Protein AF-A0A1Y2K232-F1 (afdb_monomer_lite)

Foldseek 3Di:
DWDFPDKDWDDDVLRTAWMWTQTPPRWIWIQGPVVRDIDTPDDDDDDPVRSVVVSVVRVVVVVVVNVVVVVVVVVVVPPDPDPPPDDPPPPVPDDDDD

Structure (mmCIF, N/CA/C/O backbone):
data_AF-A0A1Y2K232-F1
#
_entry.id   AF-A0A1Y2K232-F1
#
loop_
_atom_site.group_PDB
_atom_site.id
_atom_site.type_symbol
_atom_site.label_atom_id
_atom_site.label_alt_id
_atom_site.label_comp_id
_atom_site.label_asym_id
_atom_site.label_entity_id
_atom_site.label_seq_id
_atom_site.pdbx_PDB_ins_code
_atom_site.Cartn_x
_atom_site.Cartn_y
_atom_site.Cartn_z
_atom_site.occupancy
_atom_site.B_iso_or_equiv
_atom_site.auth_seq_id
_atom_site.auth_comp_id
_atom_site.auth_asym_id
_atom_site.auth_atom_id
_atom_site.pdbx_PDB_model_num
ATOM 1 N N . MET A 1 1 ? 0.337 -3.932 18.962 1.00 55.03 1 MET A N 1
ATOM 2 C CA . MET A 1 1 ? 0.236 -3.015 17.804 1.00 55.03 1 MET A CA 1
ATOM 3 C C . MET A 1 1 ? -0.487 -3.740 16.678 1.00 55.03 1 MET A C 1
ATOM 5 O O . MET A 1 1 ? -0.333 -4.959 16.623 1.00 55.03 1 MET A O 1
ATOM 9 N N . PRO A 1 2 ? -1.295 -3.058 15.843 1.00 67.00 2 PRO A N 1
ATOM 10 C CA . PRO A 1 2 ? -1.825 -3.681 14.632 1.00 67.00 2 PRO A CA 1
ATOM 11 C C . PRO A 1 2 ? -0.624 -4.073 13.766 1.00 67.00 2 PRO A C 1
ATOM 13 O O . PRO A 1 2 ? 0.235 -3.245 13.500 1.00 67.00 2 PRO A O 1
ATOM 16 N N . GLY A 1 3 ? -0.487 -5.357 13.456 1.00 81.62 3 GLY A N 1
ATOM 17 C CA . GLY A 1 3 ? 0.532 -5.831 12.522 1.00 81.62 3 GLY A CA 1
ATOM 18 C C . GLY A 1 3 ? -0.124 -6.040 11.170 1.00 81.62 3 GLY A C 1
ATOM 19 O O . GLY A 1 3 ? -1.247 -6.541 11.149 1.00 81.62 3 GLY A O 1
ATOM 20 N N . ILE A 1 4 ? 0.552 -5.678 10.083 1.00 87.12 4 ILE A N 1
ATOM 21 C CA . ILE A 1 4 ? 0.112 -6.045 8.733 1.00 87.12 4 ILE A CA 1
ATOM 22 C C . ILE A 1 4 ? 0.378 -7.544 8.564 1.00 87.12 4 ILE A C 1
ATOM 24 O O . ILE A 1 4 ? 1.475 -8.016 8.870 1.00 87.12 4 ILE A O 1
ATOM 28 N N . THR A 1 5 ? -0.647 -8.298 8.181 1.00 89.38 5 THR A N 1
ATOM 29 C CA . THR A 1 5 ? -0.553 -9.732 7.878 1.00 89.38 5 THR A CA 1
ATOM 30 C C . THR A 1 5 ? -0.383 -9.978 6.393 1.00 89.38 5 THR A C 1
ATOM 32 O O . THR A 1 5 ? 0.347 -10.892 6.030 1.00 89.38 5 THR A O 1
ATOM 35 N N . ASP A 1 6 ? -1.024 -9.153 5.570 1.00 89.62 6 ASP A N 1
ATOM 36 C CA . ASP A 1 6 ? -0.920 -9.204 4.118 1.00 89.62 6 ASP A CA 1
ATOM 37 C C . ASP A 1 6 ? -1.130 -7.807 3.517 1.00 89.62 6 ASP A C 1
ATOM 39 O O . ASP A 1 6 ? -1.704 -6.916 4.159 1.00 89.62 6 ASP A O 1
ATOM 43 N N . SER A 1 7 ? -0.651 -7.603 2.294 1.00 91.12 7 SER A N 1
ATOM 44 C CA . SER A 1 7 ? -0.847 -6.364 1.548 1.00 91.12 7 SER A CA 1
ATOM 45 C C . SER A 1 7 ? -0.949 -6.621 0.050 1.00 91.12 7 SER A C 1
ATOM 47 O O . SER A 1 7 ? -0.059 -7.236 -0.536 1.00 91.12 7 SER A O 1
ATOM 49 N N . ALA A 1 8 ? -1.976 -6.061 -0.582 1.00 92.12 8 ALA A N 1
ATOM 50 C CA . ALA A 1 8 ? -2.195 -6.137 -2.021 1.00 92.12 8 ALA A CA 1
ATOM 51 C C . ALA A 1 8 ? -2.192 -4.734 -2.636 1.00 92.12 8 ALA A C 1
ATOM 53 O O . ALA A 1 8 ? -2.924 -3.856 -2.176 1.00 92.12 8 ALA A O 1
ATOM 54 N N . ILE A 1 9 ? -1.378 -4.520 -3.671 1.00 90.94 9 ILE A N 1
ATOM 55 C CA . ILE A 1 9 ? -1.286 -3.241 -4.390 1.00 90.94 9 ILE A CA 1
ATOM 56 C C . ILE A 1 9 ? -2.083 -3.348 -5.688 1.00 90.94 9 ILE A C 1
ATOM 58 O O . ILE A 1 9 ? -1.851 -4.249 -6.493 1.00 90.94 9 ILE A O 1
ATOM 62 N N . GLU A 1 10 ? -2.996 -2.409 -5.898 1.00 91.12 10 GLU A N 1
ATOM 63 C CA . GLU A 1 10 ? -3.717 -2.219 -7.150 1.00 91.12 10 GLU A CA 1
ATOM 64 C C . GLU A 1 10 ? -2.960 -1.226 -8.030 1.00 91.12 10 GLU A C 1
ATOM 66 O O . GLU A 1 10 ? -2.583 -0.136 -7.589 1.00 91.12 10 GLU A O 1
ATOM 71 N N . TRP A 1 11 ? -2.754 -1.609 -9.287 1.00 86.94 11 TRP A N 1
ATOM 72 C CA . TRP A 1 11 ? -2.002 -0.839 -10.270 1.00 86.94 11 TRP A CA 1
ATOM 73 C C . TRP A 1 11 ? -2.904 -0.461 -11.438 1.00 86.94 11 TRP A C 1
ATOM 75 O O . TRP A 1 11 ? -3.583 -1.321 -11.997 1.00 86.94 11 TRP A O 1
ATOM 85 N N . ASP A 1 12 ? -2.853 0.804 -11.839 1.00 86.75 12 ASP A N 1
ATOM 86 C CA . ASP A 1 12 ? -3.322 1.2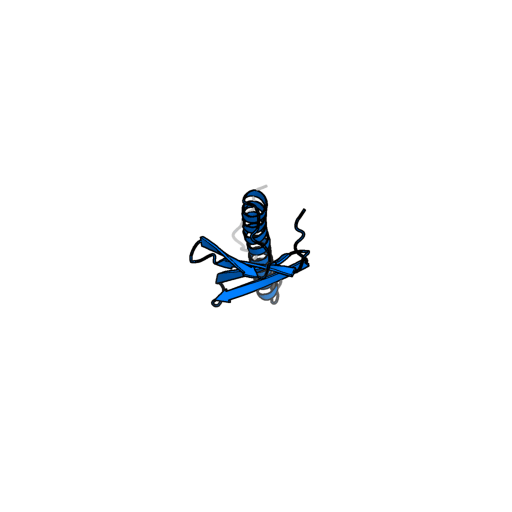60 -13.141 1.00 86.75 12 ASP A CA 1
ATOM 87 C C . ASP A 1 12 ? -2.100 1.422 -14.053 1.00 86.75 12 ASP A C 1
ATOM 89 O O . ASP A 1 12 ? -1.324 2.376 -13.948 1.00 86.75 12 ASP A O 1
ATOM 93 N N . ASN A 1 13 ? -1.883 0.425 -14.912 1.00 84.50 13 ASN A N 1
ATOM 94 C CA . ASN A 1 13 ? -0.687 0.277 -15.743 1.00 84.50 13 ASN A CA 1
ATOM 95 C C . ASN A 1 13 ? 0.624 0.245 -14.922 1.00 84.50 13 ASN A C 1
ATOM 97 O O . ASN A 1 13 ? 1.040 -0.791 -14.386 1.00 84.50 13 ASN A O 1
ATOM 101 N N . GLU A 1 14 ? 1.309 1.385 -14.846 1.00 80.69 14 GLU A N 1
ATOM 102 C CA . GLU A 1 14 ? 2.570 1.555 -14.118 1.00 80.69 14 GLU A CA 1
ATOM 103 C C . GLU A 1 14 ? 2.409 2.329 -12.812 1.00 80.69 14 GLU A C 1
ATOM 105 O O . GLU A 1 14 ? 3.334 2.363 -12.000 1.00 80.69 14 GLU A O 1
ATOM 110 N N . ILE A 1 15 ? 1.240 2.930 -12.598 1.00 80.81 15 ILE A N 1
ATOM 111 C CA . ILE A 1 15 ? 0.981 3.817 -11.474 1.00 80.81 15 ILE A CA 1
ATOM 112 C C . ILE A 1 15 ? 0.204 3.025 -10.418 1.00 80.81 15 ILE A C 1
ATOM 114 O O . ILE A 1 15 ? -0.858 2.478 -10.719 1.00 80.81 15 ILE A O 1
ATOM 118 N N . PRO A 1 16 ? 0.702 2.924 -9.179 1.00 83.44 16 PRO A N 1
ATOM 119 C CA . PRO A 1 16 ? -0.053 2.295 -8.111 1.00 83.44 16 PRO A CA 1
ATOM 120 C C . PRO A 1 16 ? -1.190 3.232 -7.679 1.00 83.44 16 PRO A C 1
ATOM 122 O O . PRO A 1 16 ? -0.963 4.405 -7.385 1.00 83.44 16 PRO A O 1
ATOM 125 N N . VAL A 1 17 ? -2.421 2.720 -7.667 1.00 89.12 17 VAL A N 1
ATOM 126 C CA . VAL A 1 17 ? -3.637 3.514 -7.409 1.00 89.12 17 VAL A CA 1
ATOM 127 C C . VAL A 1 17 ? -4.197 3.289 -6.013 1.00 89.12 17 VAL A C 1
ATOM 129 O O . VAL A 1 17 ? -4.684 4.228 -5.383 1.00 89.12 17 VAL A O 1
ATOM 132 N N . ALA A 1 18 ? -4.085 2.069 -5.492 1.00 91.19 18 ALA A N 1
ATOM 133 C CA . ALA A 1 18 ? -4.539 1.740 -4.152 1.00 91.19 18 ALA A CA 1
ATOM 134 C C . ALA A 1 18 ? -3.691 0.631 -3.530 1.00 91.19 18 ALA A C 1
ATOM 136 O O . ALA A 1 18 ? -3.082 -0.179 -4.225 1.00 91.19 18 ALA A O 1
ATOM 137 N N . ILE A 1 19 ? -3.682 0.567 -2.204 1.00 92.19 19 ILE A N 1
ATOM 138 C CA . ILE A 1 19 ? -3.162 -0.577 -1.458 1.00 92.19 19 ILE A CA 1
ATOM 139 C C . ILE A 1 19 ? -4.194 -1.019 -0.432 1.00 92.19 19 ILE A C 1
ATOM 141 O O . ILE A 1 19 ? -4.753 -0.212 0.313 1.00 92.19 19 ILE A O 1
ATOM 145 N N . THR A 1 20 ? -4.447 -2.317 -0.393 1.00 93.62 20 THR A N 1
ATOM 146 C CA . THR A 1 20 ? -5.263 -2.951 0.633 1.00 93.62 20 THR A CA 1
ATOM 147 C C . THR A 1 20 ? -4.330 -3.605 1.637 1.00 93.62 20 THR A C 1
ATOM 149 O O . THR A 1 20 ? -3.504 -4.433 1.265 1.00 93.62 20 THR A O 1
ATOM 152 N N . LEU A 1 21 ? -4.444 -3.216 2.904 1.00 92.00 21 LEU A N 1
ATOM 153 C CA . LEU A 1 21 ? -3.701 -3.797 4.014 1.00 92.00 21 LEU A CA 1
ATOM 154 C C . LEU A 1 21 ? -4.642 -4.650 4.858 1.00 92.00 21 LEU A C 1
ATOM 156 O O . LEU A 1 21 ? -5.671 -4.168 5.346 1.00 92.00 21 LEU A O 1
ATOM 160 N N . GLU A 1 22 ? -4.249 -5.895 5.083 1.00 91.69 22 GLU A N 1
ATOM 161 C CA . GLU A 1 22 ? -4.874 -6.758 6.072 1.00 91.69 22 GLU A CA 1
ATOM 162 C C . GLU A 1 22 ? -4.111 -6.658 7.385 1.00 91.69 22 GLU A C 1
ATOM 164 O O . GLU A 1 22 ? -2.885 -6.775 7.436 1.00 91.69 22 GLU A O 1
ATOM 169 N N . LEU A 1 23 ? -4.839 -6.412 8.468 1.00 90.38 23 LEU A N 1
ATOM 170 C CA . LEU A 1 23 ? -4.283 -6.247 9.799 1.00 90.38 23 LEU A CA 1
ATOM 171 C C . LEU A 1 23 ? -4.641 -7.441 10.682 1.00 90.38 23 LEU A C 1
ATOM 173 O O . LEU A 1 23 ? -5.729 -8.024 10.602 1.00 90.38 23 LEU A O 1
ATOM 177 N N . ARG A 1 24 ? -3.754 -7.733 11.636 1.00 84.38 24 ARG A N 1
ATOM 178 C CA . ARG A 1 24 ? -4.011 -8.691 12.716 1.00 84.38 24 ARG A CA 1
ATOM 179 C C . ARG A 1 24 ? -5.329 -8.357 13.416 1.00 84.38 24 ARG A C 1
ATOM 181 O O . ARG A 1 24 ? -5.481 -7.272 13.974 1.00 84.38 24 ARG A O 1
ATOM 188 N N . GLY A 1 25 ? -6.243 -9.323 13.433 1.00 83.31 25 GLY A N 1
ATOM 189 C CA . GLY A 1 25 ? -7.600 -9.150 13.960 1.00 83.31 25 GLY A CA 1
ATOM 190 C C . GLY A 1 25 ? -8.684 -9.031 12.887 1.00 83.31 25 GLY A C 1
ATOM 191 O O . GLY A 1 25 ? -9.805 -8.662 13.227 1.00 83.31 25 GLY A O 1
ATOM 192 N N . GLY A 1 26 ? -8.366 -9.338 11.622 1.00 84.12 26 GLY A N 1
ATOM 193 C CA . GLY A 1 26 ? -9.341 -9.402 10.526 1.00 84.12 26 GLY A CA 1
ATOM 194 C C . GLY A 1 26 ? -9.851 -8.031 10.082 1.00 84.12 26 GLY A C 1
ATOM 195 O O . GLY A 1 26 ? -10.956 -7.918 9.556 1.00 84.12 26 GLY A O 1
ATOM 196 N N . GLN A 1 27 ? -9.084 -6.975 10.361 1.00 89.00 27 GLN A N 1
ATOM 197 C CA . GLN A 1 27 ? -9.390 -5.627 9.894 1.00 89.00 27 GLN A CA 1
ATOM 198 C C . GLN A 1 27 ? -8.734 -5.422 8.536 1.00 89.00 27 GLN A C 1
ATOM 200 O O . GLN A 1 27 ? -7.563 -5.748 8.362 1.00 89.00 27 GLN A O 1
ATOM 205 N N . THR A 1 28 ? -9.470 -4.823 7.610 1.00 89.81 28 THR A N 1
ATOM 206 C CA . THR A 1 28 ? -8.967 -4.518 6.271 1.00 89.81 28 THR A CA 1
ATOM 207 C C . THR A 1 28 ? -9.093 -3.026 6.044 1.00 89.81 28 THR A C 1
ATOM 209 O O . THR A 1 28 ? -10.169 -2.456 6.251 1.00 89.81 28 THR A O 1
ATOM 212 N N . ILE A 1 29 ? -8.001 -2.389 5.635 1.00 90.56 29 ILE A N 1
ATOM 213 C CA . ILE A 1 29 ? -7.972 -0.973 5.277 1.00 90.56 29 ILE A CA 1
ATOM 214 C C . ILE A 1 29 ? -7.506 -0.836 3.835 1.00 90.56 29 ILE A C 1
ATOM 216 O O . ILE A 1 29 ? -6.473 -1.372 3.450 1.00 90.56 29 ILE A O 1
ATOM 220 N N . ARG A 1 30 ? -8.281 -0.110 3.039 1.00 91.44 30 ARG A N 1
ATOM 221 C CA . ARG A 1 30 ? -7.930 0.274 1.679 1.00 91.44 30 ARG A CA 1
ATOM 222 C C . ARG A 1 30 ? -7.484 1.726 1.697 1.00 91.44 30 ARG A C 1
ATOM 224 O O . ARG A 1 30 ? -8.222 2.597 2.157 1.00 91.44 30 ARG A O 1
ATOM 231 N N . VAL A 1 31 ? -6.283 1.980 1.207 1.00 90.62 31 VAL A N 1
ATOM 232 C CA . VAL A 1 31 ? -5.750 3.326 1.005 1.00 90.62 31 VAL A CA 1
ATOM 233 C C . VAL A 1 31 ? -5.760 3.602 -0.489 1.00 90.62 31 VAL A C 1
ATOM 235 O O . VAL A 1 31 ? -5.096 2.904 -1.250 1.00 90.62 31 VAL A O 1
ATOM 238 N N . ASP A 1 32 ? -6.550 4.588 -0.895 1.00 88.25 32 ASP A N 1
ATOM 239 C CA . ASP A 1 32 ? -6.614 5.111 -2.254 1.00 88.25 32 ASP A CA 1
ATOM 240 C C . ASP A 1 32 ? -5.668 6.308 -2.362 1.00 88.25 32 ASP A C 1
ATOM 242 O O . ASP A 1 32 ? -5.813 7.303 -1.644 1.00 88.25 32 ASP A O 1
ATOM 246 N N . PHE A 1 33 ? -4.676 6.204 -3.239 1.00 82.06 33 PHE A N 1
ATOM 247 C CA . PHE A 1 33 ? -3.643 7.223 -3.392 1.00 82.06 33 PHE A CA 1
ATOM 248 C C . PHE A 1 33 ? -4.039 8.334 -4.359 1.00 82.06 33 PHE A C 1
ATOM 250 O O . PHE A 1 33 ? -3.510 9.440 -4.255 1.00 82.06 33 PHE A O 1
ATOM 257 N N . VAL A 1 34 ? -4.998 8.078 -5.251 1.00 82.75 34 VAL A N 1
ATOM 258 C CA . VAL A 1 34 ? -5.537 9.089 -6.168 1.00 82.75 34 VAL A CA 1
ATOM 259 C C . VAL A 1 34 ? -6.415 10.063 -5.389 1.00 82.75 34 VAL A C 1
ATOM 261 O O . VAL A 1 34 ? -6.294 11.277 -5.529 1.00 82.75 34 VAL A O 1
ATOM 264 N N . GLN A 1 35 ? -7.270 9.527 -4.521 1.00 82.81 35 GLN A N 1
ATOM 265 C CA . GLN A 1 35 ? -8.172 10.306 -3.673 1.00 82.81 35 GLN A CA 1
ATOM 266 C C . GLN A 1 35 ? -7.552 10.689 -2.323 1.00 82.81 35 GLN A C 1
ATOM 268 O O . GLN A 1 35 ? -8.196 11.382 -1.536 1.00 82.81 35 GLN A O 1
ATOM 273 N N . GLN A 1 36 ? -6.330 10.222 -2.035 1.00 77.12 36 GLN A N 1
ATOM 274 C CA . GLN A 1 36 ? -5.637 10.381 -0.748 1.00 77.12 36 GLN A CA 1
ATOM 275 C C . GLN A 1 36 ? -6.517 10.012 0.455 1.00 77.12 36 GLN A C 1
ATOM 277 O O . GLN A 1 36 ? -6.505 10.668 1.499 1.00 77.12 36 GLN A O 1
ATOM 282 N N . SER A 1 37 ? -7.316 8.958 0.305 1.00 81.38 37 SER A N 1
ATOM 283 C CA . SER A 1 37 ? -8.296 8.551 1.303 1.00 81.38 37 SER A CA 1
ATOM 284 C C . SER A 1 37 ? -7.985 7.156 1.830 1.00 81.38 37 SER A C 1
ATOM 286 O O . SER A 1 37 ? -7.541 6.273 1.106 1.00 81.38 37 SER A O 1
ATOM 288 N N . ALA A 1 38 ? -8.210 6.950 3.126 1.00 80.25 38 ALA A N 1
ATOM 289 C CA . ALA A 1 38 ? -8.154 5.629 3.735 1.00 80.25 38 ALA A CA 1
ATOM 290 C C . ALA A 1 38 ? -9.551 5.236 4.193 1.00 80.25 38 ALA A C 1
ATOM 292 O O . ALA A 1 38 ? -10.102 5.862 5.110 1.00 80.25 38 ALA A O 1
ATOM 293 N N . VAL A 1 39 ? -10.087 4.202 3.551 1.00 84.50 39 VAL A N 1
ATOM 294 C CA . VAL A 1 39 ? -11.389 3.613 3.835 1.00 84.50 39 VAL A CA 1
ATOM 295 C C . VAL A 1 39 ? -11.158 2.288 4.536 1.00 84.50 39 VAL A C 1
ATOM 297 O O . VAL A 1 39 ? -10.446 1.411 4.050 1.00 84.50 39 VAL A O 1
ATOM 300 N N . GLN A 1 40 ? -11.761 2.133 5.706 1.00 80.69 40 GLN A N 1
ATOM 301 C CA . GLN A 1 40 ? -11.772 0.842 6.363 1.00 80.69 40 GLN A CA 1
ATOM 302 C C . GLN A 1 40 ? -12.882 -0.014 5.758 1.00 80.69 40 GLN A C 1
ATOM 304 O O . GLN A 1 40 ? -14.057 0.330 5.860 1.00 80.69 40 GLN A O 1
ATOM 309 N N . THR A 1 41 ? -12.498 -1.122 5.135 1.00 78.19 41 THR A N 1
ATOM 310 C CA . THR A 1 41 ? -13.423 -2.019 4.437 1.00 78.19 41 THR A CA 1
ATOM 311 C C . THR A 1 41 ? -14.052 -3.021 5.400 1.00 78.19 41 THR A C 1
ATOM 313 O O . THR A 1 41 ? -15.228 -3.347 5.268 1.00 78.19 41 THR A O 1
ATOM 316 N N . THR A 1 42 ? -13.286 -3.477 6.402 1.00 81.38 42 THR A N 1
ATOM 317 C CA . THR A 1 42 ? -13.712 -4.562 7.301 1.00 81.38 42 THR A CA 1
ATOM 318 C C . THR A 1 42 ? -13.229 -4.350 8.740 1.00 81.38 42 THR A C 1
ATOM 320 O O . THR A 1 42 ? -12.123 -3.856 8.988 1.00 81.38 42 THR A O 1
ATOM 323 N N . GLY A 1 43 ? -14.048 -4.772 9.710 1.00 79.81 43 GLY A N 1
ATOM 324 C CA . GLY A 1 43 ? -13.693 -4.863 11.131 1.00 79.81 43 GLY A CA 1
ATOM 325 C C . GLY A 1 43 ? -14.045 -3.634 11.981 1.00 79.81 43 GLY A C 1
ATOM 326 O O . GLY A 1 43 ? -14.739 -2.720 11.547 1.00 79.81 43 GLY A O 1
ATOM 327 N N . LYS A 1 44 ? -13.588 -3.631 13.244 1.00 81.25 44 LYS A N 1
ATOM 328 C CA . LYS A 1 44 ? -13.826 -2.520 14.191 1.00 81.25 44 LYS A CA 1
ATOM 329 C C . LYS A 1 44 ? -13.085 -1.257 13.749 1.00 81.25 44 LYS A C 1
ATOM 331 O O . LYS A 1 44 ? -11.927 -1.410 13.354 1.00 81.25 44 LYS A O 1
ATOM 336 N N . PRO A 1 45 ? -13.664 -0.052 13.910 1.00 82.31 45 PRO A N 1
ATOM 337 C CA . PRO A 1 45 ? -13.016 1.195 13.522 1.00 82.31 45 PRO A CA 1
ATOM 338 C C . PRO A 1 45 ? -11.633 1.326 14.168 1.00 82.31 45 PRO A C 1
ATOM 340 O O . PRO A 1 45 ? -11.477 1.141 15.380 1.00 82.31 45 PRO A O 1
ATOM 343 N N . LEU A 1 46 ? -10.625 1.615 13.347 1.00 82.81 46 LEU A N 1
ATOM 344 C CA . LEU A 1 46 ? -9.265 1.872 13.811 1.00 82.81 46 LEU A CA 1
ATOM 345 C C . LEU A 1 46 ? -9.210 3.176 14.610 1.00 82.81 46 LEU A C 1
ATOM 347 O O . LEU A 1 46 ? -9.833 4.175 14.252 1.00 82.81 46 LEU A O 1
ATOM 351 N N . LYS A 1 47 ? -8.418 3.183 15.687 1.00 87.88 47 LYS A N 1
ATOM 352 C CA . LYS A 1 47 ? -8.100 4.424 16.405 1.00 87.88 47 LYS A CA 1
ATOM 353 C C . LYS A 1 47 ? -7.265 5.334 15.506 1.00 87.88 47 LYS A C 1
ATOM 355 O O . LYS A 1 47 ? -6.503 4.846 14.676 1.00 87.88 47 LYS A O 1
ATOM 360 N N 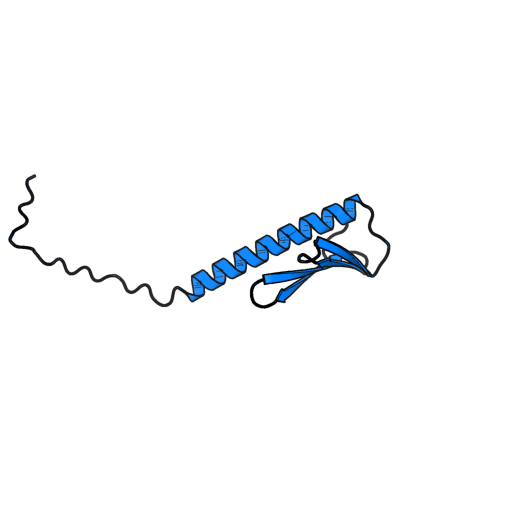. GLU A 1 48 ? -7.324 6.637 15.744 1.00 86.62 48 GLU A N 1
ATOM 361 C CA . GLU A 1 48 ? -6.607 7.654 14.963 1.00 86.62 48 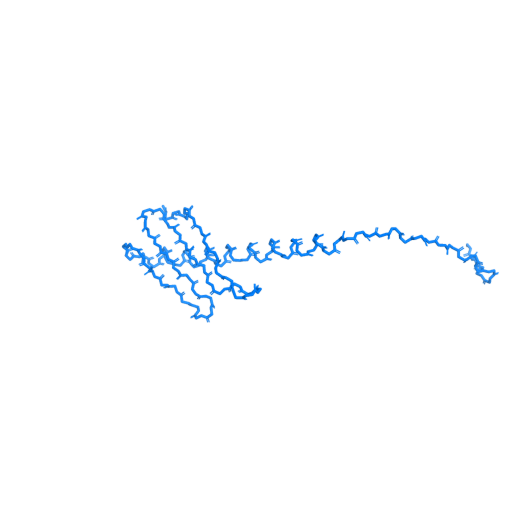GLU A CA 1
ATOM 362 C C . GLU A 1 48 ? -5.117 7.326 14.764 1.00 86.62 48 GLU A C 1
ATOM 364 O O . GLU A 1 48 ? -4.684 7.136 13.633 1.00 86.62 48 GLU A O 1
ATOM 369 N N . LYS A 1 49 ? -4.373 7.067 15.848 1.00 87.06 49 LYS A N 1
ATOM 370 C CA . LYS A 1 49 ? -2.958 6.646 15.770 1.00 87.06 49 LYS A CA 1
ATOM 371 C C . LYS A 1 49 ? -2.725 5.378 14.943 1.00 87.06 49 LYS A C 1
ATOM 373 O O . LYS A 1 49 ? -1.672 5.213 14.339 1.00 87.06 49 LYS A O 1
ATOM 378 N N . GLN A 1 50 ? -3.673 4.439 14.951 1.00 85.75 50 GLN A N 1
ATOM 379 C CA . GLN A 1 50 ? -3.560 3.214 14.154 1.00 85.75 50 GLN A CA 1
ATOM 380 C C . GLN A 1 50 ? -3.797 3.505 12.674 1.00 85.75 50 GLN A C 1
ATOM 382 O O . GLN A 1 50 ? -3.125 2.922 11.830 1.00 85.75 50 GLN A O 1
ATOM 387 N N . ARG A 1 51 ? -4.726 4.413 12.367 1.00 84.19 51 ARG A N 1
ATOM 388 C CA . ARG A 1 51 ? -5.013 4.865 11.006 1.00 84.19 51 ARG A CA 1
ATOM 389 C C . ARG A 1 51 ? -3.833 5.640 10.421 1.00 84.19 51 ARG A C 1
ATOM 391 O O . ARG A 1 51 ? -3.426 5.334 9.307 1.00 84.19 51 ARG A O 1
ATOM 398 N N . GLU A 1 52 ? -3.245 6.560 11.184 1.00 87.88 52 GLU A N 1
ATOM 399 C CA . GLU A 1 52 ? -2.014 7.270 10.804 1.00 87.88 52 GLU A CA 1
ATOM 400 C C . GLU A 1 52 ? -0.861 6.301 10.545 1.00 87.88 52 GLU A C 1
ATOM 402 O O . GLU A 1 52 ? -0.186 6.389 9.523 1.00 87.88 52 GLU A O 1
ATOM 407 N N . TRP A 1 53 ? -0.674 5.323 11.434 1.00 89.06 53 TRP A N 1
ATOM 408 C CA . TRP A 1 53 ? 0.333 4.287 11.240 1.00 89.06 53 TRP A CA 1
ATOM 409 C C . TRP A 1 53 ? 0.081 3.467 9.964 1.00 89.06 53 TRP A C 1
ATOM 411 O O . TRP A 1 53 ? 1.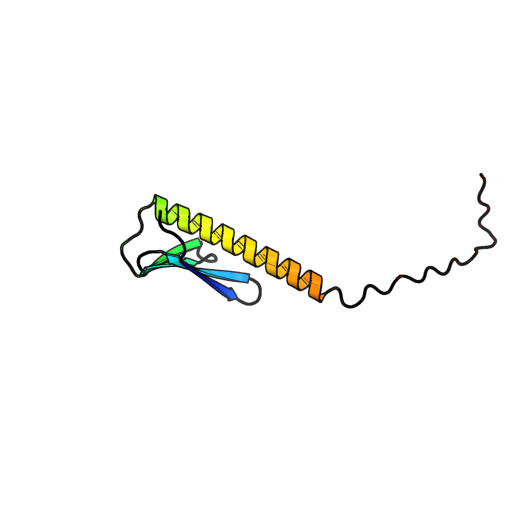011 3.253 9.193 1.00 89.06 53 TRP A O 1
ATOM 421 N N . CYS A 1 54 ? -1.165 3.058 9.687 1.00 87.50 54 CYS A N 1
ATOM 422 C CA . CYS A 1 54 ? -1.501 2.325 8.459 1.00 87.50 54 CYS A CA 1
ATOM 423 C C . CYS A 1 54 ? -1.234 3.160 7.203 1.00 87.50 54 CYS A C 1
ATOM 425 O O . CYS A 1 54 ? -0.730 2.624 6.223 1.00 87.50 54 CYS A O 1
ATOM 427 N N . LEU A 1 55 ? -1.531 4.462 7.236 1.00 88.31 55 LEU A N 1
ATOM 428 C CA . LEU A 1 55 ? -1.229 5.387 6.142 1.00 88.31 55 LEU A CA 1
ATOM 429 C C . LEU A 1 55 ? 0.280 5.491 5.884 1.00 88.31 55 LEU A C 1
ATOM 431 O O . LEU A 1 55 ? 0.715 5.398 4.739 1.00 88.31 55 LEU A O 1
ATOM 435 N N . GLN A 1 56 ? 1.087 5.625 6.938 1.00 89.56 56 GLN A N 1
ATOM 436 C CA . GLN A 1 56 ? 2.547 5.662 6.808 1.00 89.56 56 GLN A CA 1
ATOM 437 C C . GLN A 1 56 ? 3.114 4.341 6.276 1.00 89.56 56 GLN A C 1
ATOM 439 O O . GLN A 1 56 ? 4.031 4.346 5.457 1.00 89.56 56 GLN A O 1
ATOM 444 N N . MET A 1 57 ? 2.567 3.203 6.714 1.00 89.75 57 MET A N 1
ATOM 445 C CA . MET A 1 57 ? 2.981 1.892 6.209 1.00 89.75 57 MET A CA 1
ATOM 446 C C . MET A 1 57 ? 2.544 1.658 4.763 1.00 89.75 57 MET A C 1
ATOM 448 O O . MET A 1 57 ? 3.316 1.099 3.991 1.00 89.75 57 MET A O 1
ATOM 452 N N . ALA A 1 58 ? 1.351 2.115 4.378 1.00 88.50 58 ALA A N 1
ATOM 453 C CA . ALA A 1 58 ? 0.877 2.085 2.999 1.00 88.50 58 ALA A CA 1
ATOM 454 C C . ALA A 1 58 ? 1.830 2.852 2.066 1.00 88.50 58 ALA A C 1
ATOM 456 O O . ALA A 1 58 ? 2.257 2.310 1.049 1.00 88.50 58 ALA A O 1
ATOM 457 N N . ASP A 1 59 ? 2.220 4.073 2.446 1.00 88.00 59 ASP A N 1
ATOM 458 C CA . ASP A 1 59 ? 3.187 4.883 1.693 1.00 88.00 59 ASP A CA 1
ATOM 459 C C . ASP A 1 59 ? 4.565 4.201 1.615 1.00 88.00 59 ASP A C 1
ATOM 461 O O . ASP A 1 59 ? 5.155 4.088 0.540 1.00 88.00 59 ASP A O 1
ATOM 465 N N . TYR A 1 60 ? 5.059 3.657 2.731 1.00 90.25 60 TYR A N 1
ATOM 466 C CA . TYR A 1 60 ? 6.323 2.918 2.754 1.00 90.25 60 TYR A CA 1
ATOM 467 C C . TYR A 1 60 ? 6.320 1.704 1.811 1.00 90.25 60 TYR A C 1
ATOM 469 O O . TYR A 1 60 ? 7.225 1.568 0.983 1.00 90.25 60 TYR A O 1
ATOM 477 N N . LEU A 1 61 ? 5.303 0.841 1.910 1.00 88.19 61 LEU A N 1
ATOM 478 C CA . LEU A 1 61 ? 5.176 -0.359 1.077 1.00 88.19 61 LEU A CA 1
ATOM 479 C C . LEU A 1 61 ? 5.076 0.002 -0.403 1.00 88.19 61 LEU A C 1
ATOM 481 O O . LEU A 1 61 ? 5.670 -0.666 -1.249 1.00 88.19 61 LEU A O 1
ATOM 485 N N . MET A 1 62 ? 4.389 1.097 -0.719 1.00 86.62 62 MET A N 1
ATOM 486 C CA . MET A 1 62 ? 4.276 1.551 -2.093 1.00 86.62 62 MET A CA 1
ATOM 487 C C . MET A 1 62 ? 5.607 2.050 -2.659 1.00 86.62 62 MET A C 1
ATOM 489 O O . MET A 1 62 ? 5.975 1.682 -3.775 1.00 86.62 62 MET A O 1
ATOM 493 N N . ARG A 1 63 ? 6.380 2.820 -1.883 1.00 87.19 63 ARG A N 1
ATOM 494 C CA . ARG A 1 63 ? 7.738 3.227 -2.282 1.00 87.19 63 ARG A CA 1
ATOM 495 C C . ARG A 1 63 ? 8.640 2.018 -2.512 1.00 87.19 63 ARG A C 1
ATOM 497 O O . ARG A 1 63 ? 9.385 2.003 -3.488 1.00 87.19 63 ARG A O 1
ATOM 504 N N . GLN A 1 64 ? 8.555 0.995 -1.660 1.00 88.12 64 GLN A N 1
ATOM 505 C CA . GLN A 1 64 ? 9.314 -0.241 -1.863 1.00 88.12 64 GLN A CA 1
ATOM 506 C C . GLN A 1 64 ? 8.913 -0.967 -3.150 1.00 88.12 64 GLN A C 1
ATOM 508 O O . GLN A 1 64 ? 9.787 -1.422 -3.886 1.00 88.12 64 GLN A O 1
ATOM 513 N N . ALA A 1 65 ? 7.617 -1.041 -3.452 1.00 85.69 65 ALA A N 1
ATOM 514 C CA . ALA A 1 65 ? 7.138 -1.677 -4.672 1.00 85.69 65 ALA A CA 1
ATOM 515 C C . ALA A 1 65 ? 7.588 -0.927 -5.940 1.00 85.69 65 ALA A C 1
ATOM 517 O O . ALA A 1 65 ? 7.991 -1.557 -6.917 1.00 85.69 65 ALA A O 1
ATOM 518 N N . LEU A 1 66 ? 7.586 0.410 -5.906 1.00 87.00 66 LEU A N 1
ATOM 519 C CA . LEU A 1 66 ? 8.100 1.246 -6.995 1.00 87.00 66 LEU A CA 1
ATOM 520 C C . LEU A 1 66 ? 9.603 1.045 -7.218 1.00 87.00 66 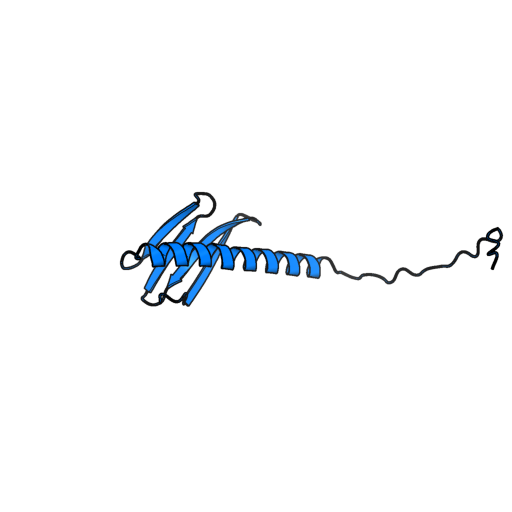LEU A C 1
ATOM 522 O O . LEU A 1 66 ? 10.029 0.860 -8.358 1.00 87.00 66 LEU A O 1
ATOM 526 N N . LEU A 1 67 ? 10.393 1.032 -6.140 1.00 87.81 67 LEU A N 1
ATOM 527 C CA . LEU A 1 67 ? 11.836 0.785 -6.211 1.00 87.81 67 LEU A CA 1
ATOM 528 C C . LEU A 1 67 ? 12.137 -0.594 -6.800 1.00 87.81 67 LEU A C 1
ATOM 530 O O . LEU A 1 67 ? 12.936 -0.706 -7.725 1.00 87.81 67 LEU A O 1
ATOM 534 N N . LYS A 1 68 ? 11.440 -1.633 -6.328 1.00 85.69 68 LYS A N 1
ATOM 535 C CA . LYS A 1 68 ? 11.619 -2.997 -6.831 1.00 85.69 68 LYS A CA 1
ATOM 536 C C . LYS A 1 68 ? 11.343 -3.087 -8.335 1.00 85.69 68 LYS A C 1
ATOM 538 O O . LYS A 1 68 ? 12.131 -3.673 -9.066 1.00 85.69 68 LYS A O 1
ATOM 543 N N . ARG A 1 69 ? 10.267 -2.453 -8.810 1.00 79.69 69 ARG A N 1
ATOM 544 C CA . ARG A 1 69 ? 9.912 -2.442 -10.237 1.00 79.69 69 ARG A CA 1
ATOM 545 C C . ARG A 1 69 ? 10.921 -1.657 -11.081 1.00 79.69 69 ARG A C 1
ATOM 547 O O . ARG A 1 69 ? 11.173 -2.016 -12.228 1.00 79.69 69 ARG A O 1
ATOM 554 N N . GLN A 1 70 ? 11.504 -0.589 -10.534 1.00 83.38 70 GLN A N 1
ATOM 555 C CA . GLN A 1 70 ? 12.585 0.143 -11.196 1.00 83.38 70 GLN A CA 1
ATOM 556 C C . GLN A 1 70 ? 13.843 -0.723 -11.340 1.00 83.38 70 GLN A C 1
ATOM 558 O O . GLN A 1 70 ? 14.467 -0.718 -12.402 1.00 83.38 70 GLN A O 1
ATOM 563 N N . ASP A 1 71 ? 14.191 -1.479 -10.300 1.00 83.75 71 ASP A N 1
ATOM 564 C CA . ASP A 1 71 ? 15.317 -2.412 -10.333 1.00 83.75 71 ASP A CA 1
ATOM 565 C C . ASP A 1 71 ? 15.072 -3.565 -11.317 1.00 83.75 71 ASP A C 1
ATOM 567 O O . ASP A 1 71 ? 15.965 -3.891 -12.099 1.00 83.75 71 ASP A O 1
ATOM 571 N N . GLU A 1 72 ? 13.857 -4.121 -11.354 1.00 81.94 72 GLU A N 1
ATOM 572 C CA . GLU A 1 72 ? 13.442 -5.143 -12.328 1.00 81.94 72 GLU A CA 1
ATOM 573 C C . GLU A 1 72 ? 13.555 -4.613 -13.771 1.00 81.94 72 GLU A C 1
ATOM 575 O O . GLU A 1 72 ? 14.230 -5.225 -14.598 1.00 81.94 72 GLU A O 1
ATOM 580 N N . LYS A 1 73 ? 13.033 -3.411 -14.063 1.00 76.31 73 LYS A N 1
ATOM 581 C CA . LYS A 1 73 ? 13.189 -2.760 -15.381 1.00 76.31 73 LYS A CA 1
ATOM 582 C C . LYS A 1 73 ? 14.653 -2.510 -15.754 1.00 76.31 73 LYS A C 1
ATOM 584 O O . LYS A 1 73 ? 15.026 -2.599 -16.923 1.00 76.31 73 LYS A O 1
ATOM 589 N N . ARG A 1 74 ? 15.499 -2.168 -14.777 1.00 71.62 74 ARG A N 1
ATOM 590 C CA . ARG A 1 74 ? 16.937 -1.956 -15.000 1.00 71.62 74 ARG A CA 1
ATOM 591 C C . ARG A 1 74 ? 17.660 -3.264 -15.329 1.00 71.62 74 ARG A C 1
ATOM 593 O O . ARG A 1 74 ? 18.593 -3.235 -16.127 1.00 71.62 74 ARG A O 1
ATOM 600 N N . GLN A 1 75 ? 17.243 -4.376 -14.730 1.00 59.69 75 GLN A N 1
ATOM 601 C CA . GLN A 1 75 ? 17.779 -5.707 -15.024 1.00 59.69 75 GLN A CA 1
ATOM 602 C C . GLN A 1 75 ? 17.295 -6.232 -16.383 1.00 59.69 75 GLN A C 1
ATOM 604 O O . GLN A 1 75 ? 18.094 -6.773 -17.138 1.00 59.69 75 GLN A O 1
ATOM 609 N N . GLU A 1 76 ? 16.033 -6.004 -16.750 1.00 58.69 76 GLU A N 1
ATOM 610 C CA . GLU A 1 76 ? 15.506 -6.365 -18.078 1.00 58.69 76 GLU A CA 1
ATOM 611 C C . GLU A 1 76 ? 16.157 -5.551 -19.211 1.00 58.69 76 GLU A C 1
ATOM 613 O O . GLU A 1 76 ? 16.355 -6.054 -20.313 1.00 58.69 76 GLU A O 1
ATOM 618 N N . GLY A 1 77 ? 16.566 -4.309 -18.937 1.00 51.06 77 GLY A N 1
ATOM 619 C CA . GLY A 1 77 ? 17.329 -3.479 -19.873 1.00 51.06 77 GLY A CA 1
ATOM 620 C C . GLY A 1 77 ? 18.806 -3.866 -20.036 1.00 51.06 77 GLY A C 1
ATOM 621 O O . GLY A 1 77 ? 19.498 -3.244 -20.843 1.00 51.06 77 GLY A O 1
ATOM 622 N N . SER A 1 78 ? 19.319 -4.855 -19.291 1.00 51.66 78 SER A N 1
ATOM 623 C CA . SER A 1 78 ? 20.717 -5.302 -19.379 1.00 51.66 78 SER A CA 1
ATOM 624 C C . SER A 1 78 ? 20.905 -6.513 -20.295 1.00 51.66 78 SER A C 1
ATOM 626 O O . SER A 1 78 ? 21.684 -7.417 -19.985 1.00 51.66 78 SER A O 1
ATOM 628 N N . ASP A 1 79 ? 20.214 -6.540 -21.432 1.00 50.41 79 ASP A N 1
ATOM 629 C CA . ASP A 1 79 ? 20.456 -7.535 -22.473 1.00 50.41 79 ASP A CA 1
ATOM 630 C C . ASP A 1 79 ? 21.778 -7.204 -23.192 1.00 50.41 79 ASP A C 1
ATOM 632 O O . ASP A 1 79 ? 21.844 -6.474 -24.180 1.00 50.41 79 ASP A O 1
ATOM 636 N N . GLY A 1 80 ? 22.876 -7.699 -22.614 1.00 50.94 80 GLY A N 1
ATOM 637 C CA . GLY A 1 80 ? 24.206 -7.724 -23.212 1.00 50.94 80 GLY A CA 1
ATOM 638 C C . GLY A 1 80 ? 24.859 -6.353 -23.379 1.00 50.94 80 GLY A C 1
ATOM 639 O O . GLY A 1 80 ? 24.928 -5.818 -24.486 1.00 50.94 80 GLY A O 1
ATOM 640 N N . ALA A 1 81 ? 25.486 -5.843 -22.315 1.00 57.91 81 ALA A N 1
ATOM 641 C CA . ALA A 1 81 ? 26.596 -4.909 -22.479 1.00 57.91 81 ALA A CA 1
ATOM 642 C C . ALA A 1 81 ? 27.711 -5.629 -23.259 1.00 57.91 81 ALA A C 1
ATOM 644 O O . ALA A 1 81 ? 28.579 -6.278 -22.674 1.00 57.91 81 ALA A O 1
ATOM 645 N N . LYS A 1 82 ? 27.655 -5.581 -24.596 1.00 58.62 82 LYS A N 1
A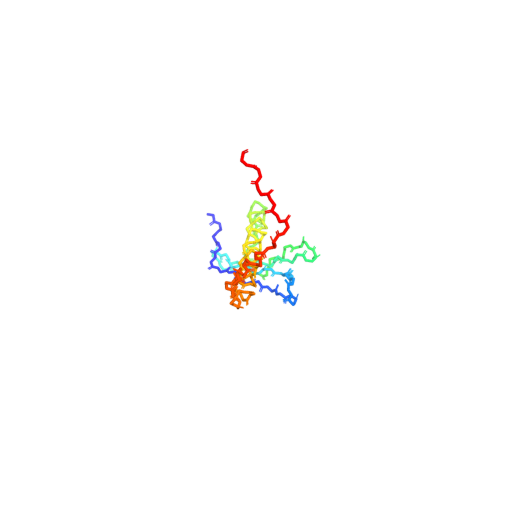TOM 646 C CA . LYS A 1 82 ? 28.764 -6.026 -25.438 1.00 58.62 82 LYS A CA 1
ATOM 647 C C . LYS A 1 82 ? 29.984 -5.210 -25.008 1.00 58.62 82 LYS A C 1
ATOM 649 O O . LYS A 1 82 ? 29.875 -3.980 -24.971 1.00 58.62 82 LYS A O 1
ATOM 654 N N . PRO A 1 83 ? 31.115 -5.841 -24.655 1.00 58.91 83 PRO A N 1
ATOM 655 C CA . PRO A 1 83 ? 32.330 -5.090 -24.392 1.00 58.91 83 PRO A CA 1
ATOM 656 C C . PRO A 1 83 ? 32.622 -4.238 -25.629 1.00 58.91 83 PRO A C 1
ATOM 658 O O . PRO A 1 83 ? 32.639 -4.747 -26.749 1.00 58.91 83 PRO A O 1
ATOM 661 N N . LEU A 1 84 ? 32.771 -2.927 -25.435 1.00 60.94 84 LEU A N 1
ATOM 662 C CA . LEU A 1 84 ? 33.242 -2.034 -26.485 1.00 60.94 84 LEU A CA 1
ATOM 663 C C . LEU A 1 84 ? 34.640 -2.515 -26.879 1.00 60.94 84 LEU A C 1
ATOM 665 O O . LEU A 1 84 ? 35.599 -2.312 -26.137 1.00 60.94 84 LEU A O 1
ATOM 669 N N . GLU A 1 85 ? 34.750 -3.182 -28.025 1.00 54.34 85 GLU A N 1
ATOM 670 C CA . GLU A 1 85 ? 36.043 -3.471 -28.632 1.00 54.34 85 GLU A CA 1
ATOM 671 C C . GLU A 1 85 ? 36.669 -2.134 -29.031 1.00 54.34 85 GLU A C 1
ATOM 673 O O . GLU A 1 85 ? 36.324 -1.514 -30.039 1.00 54.34 85 GLU A O 1
ATOM 678 N N . PHE A 1 86 ? 37.556 -1.638 -28.173 1.00 55.38 86 PHE A N 1
ATOM 679 C CA . PHE A 1 86 ? 38.351 -0.461 -28.457 1.00 55.38 86 PHE A CA 1
ATOM 680 C C . PHE A 1 86 ? 39.423 -0.837 -29.479 1.00 55.38 86 PHE A C 1
ATOM 682 O O . PHE A 1 86 ? 40.486 -1.353 -29.138 1.00 55.38 86 PHE A O 1
ATOM 689 N N . TYR A 1 87 ? 39.148 -0.566 -30.750 1.00 57.75 87 TYR A N 1
ATOM 690 C CA . TYR A 1 87 ? 40.183 -0.545 -31.773 1.00 57.75 87 TYR A CA 1
ATOM 691 C C . TYR A 1 87 ? 40.889 0.804 -31.688 1.00 57.75 87 TYR A C 1
ATOM 693 O O . TYR A 1 87 ? 40.390 1.811 -32.194 1.00 57.75 87 TYR A O 1
ATOM 701 N N . ALA A 1 88 ? 42.053 0.827 -31.038 1.00 51.19 88 ALA A N 1
ATOM 702 C CA . ALA A 1 88 ? 42.964 1.958 -31.122 1.00 51.19 88 ALA A CA 1
ATOM 703 C C . ALA A 1 88 ? 43.351 2.147 -32.596 1.00 51.19 88 ALA A C 1
ATOM 705 O O . ALA A 1 88 ? 44.232 1.460 -33.114 1.00 51.19 88 ALA A O 1
ATOM 706 N N . LYS A 1 89 ? 42.688 3.065 -33.304 1.00 55.97 89 LYS A N 1
ATOM 707 C CA . LYS A 1 89 ? 43.269 3.610 -34.527 1.00 55.97 89 LYS A CA 1
ATOM 708 C C . LYS A 1 89 ? 44.492 4.391 -34.076 1.00 55.97 89 LYS A C 1
ATOM 710 O O . LYS A 1 89 ? 44.358 5.433 -33.443 1.00 55.97 89 LYS A O 1
ATOM 715 N N . ILE A 1 90 ? 45.667 3.832 -34.345 1.00 55.03 90 ILE A N 1
ATOM 716 C CA . ILE A 1 90 ? 46.933 4.547 -34.238 1.00 55.03 90 ILE A CA 1
ATOM 717 C C . ILE A 1 90 ? 46.818 5.699 -35.234 1.00 55.03 90 ILE A C 1
ATOM 719 O O . ILE A 1 90 ? 46.948 5.494 -36.439 1.00 55.03 90 ILE A O 1
ATOM 723 N N . ASP A 1 91 ? 46.455 6.878 -34.743 1.00 56.78 91 ASP A N 1
ATOM 724 C CA . ASP A 1 91 ? 46.499 8.096 -35.530 1.00 56.78 91 ASP A CA 1
ATOM 725 C C . ASP A 1 91 ? 47.983 8.478 -35.671 1.00 56.78 91 ASP A C 1
ATOM 727 O O . ASP A 1 91 ? 48.632 8.764 -34.658 1.00 56.78 91 ASP A O 1
ATOM 731 N N . PRO A 1 92 ? 48.556 8.439 -36.888 1.00 60.84 92 PRO A N 1
ATOM 732 C CA . PRO A 1 92 ? 49.970 8.733 -37.102 1.00 60.84 92 PRO A CA 1
ATOM 733 C C . PRO A 1 92 ? 50.347 10.193 -36.789 1.00 60.84 92 PRO A C 1
ATOM 735 O O . PRO A 1 92 ? 51.535 10.507 -36.795 1.00 60.84 92 PRO A O 1
ATOM 738 N N . ASN A 1 93 ? 49.379 11.071 -36.492 1.00 59.72 93 ASN A N 1
ATOM 739 C CA . ASN A 1 93 ? 49.614 12.479 -36.160 1.00 59.72 93 ASN A CA 1
ATOM 740 C C . ASN A 1 93 ? 49.573 12.805 -34.655 1.00 59.72 93 ASN A C 1
ATOM 742 O O . ASN A 1 93 ? 49.706 13.975 -34.292 1.00 59.72 93 ASN A O 1
ATOM 746 N N . VAL A 1 94 ? 49.395 11.824 -33.761 1.00 56.41 94 VAL A N 1
ATOM 747 C CA . VAL A 1 94 ? 49.365 12.088 -32.311 1.00 56.41 94 VAL A CA 1
ATOM 748 C C . VAL A 1 94 ? 50.756 11.900 -31.705 1.00 56.41 94 VAL A C 1
ATOM 750 O O . VAL A 1 94 ? 51.154 10.800 -31.324 1.00 56.41 94 VAL A O 1
ATOM 753 N N . THR A 1 95 ? 51.499 12.999 -31.585 1.00 55.56 95 THR A N 1
ATOM 754 C CA . THR A 1 95 ? 52.757 13.057 -30.828 1.00 55.56 95 THR A CA 1
ATOM 755 C C . THR A 1 95 ? 52.440 13.254 -29.344 1.00 55.56 95 THR A C 1
ATOM 757 O O . THR A 1 95 ? 52.059 14.344 -28.920 1.00 55.56 95 THR A O 1
ATOM 760 N N . TRP A 1 96 ? 52.579 12.197 -28.544 1.00 55.88 96 TRP A N 1
ATOM 761 C CA . TRP A 1 96 ? 52.517 12.287 -27.084 1.00 55.88 96 TRP A CA 1
ATOM 762 C C . TRP A 1 96 ? 53.853 12.861 -26.602 1.00 55.88 96 TRP A C 1
ATOM 764 O O . TRP A 1 96 ? 54.874 12.180 -26.674 1.00 55.88 96 TRP A O 1
ATOM 774 N N . TRP A 1 97 ? 53.873 14.116 -26.159 1.00 54.03 97 TRP A N 1
ATOM 775 C CA . TRP A 1 97 ? 55.036 14.665 -25.460 1.00 54.03 97 TRP A CA 1
ATOM 776 C C . TRP A 1 97 ? 54.926 14.269 -23.988 1.00 54.03 97 TRP A C 1
ATOM 778 O O . TRP A 1 97 ? 53.947 14.619 -23.326 1.00 54.03 97 TRP A O 1
ATOM 788 N N . GLY A 1 98 ? 55.890 13.463 -23.539 1.00 41.97 98 GLY A N 1
ATOM 789 C CA . GLY A 1 98 ? 56.150 13.199 -22.124 1.00 41.97 98 GLY A CA 1
ATOM 790 C C . GLY A 1 98 ? 56.851 14.359 -21.436 1.00 41.97 98 GLY A C 1
ATOM 791 O O . GLY A 1 98 ? 57.360 15.257 -22.147 1.00 41.97 98 GLY A O 1
#

Sequence (98 aa):
MPGITDSAIEWDNEIPVAITLELRGGQTIRVDFVQQSAVQTTGKPLKEKQREWCLQMADYLMRQALLKRQDEKRQEGSDGAKPLEFYAKIDPNVTWWG

Radius of gyration: 24.95 Å; chains: 1; bounding box: 70×24×55 Å

pLDDT: mean 77.96, std 14.02, range [41.97, 93.62]

Organism: NCBI:txid1434232

Secondary structure (DSSP, 8-state):
-PPEEEEEEEEETTEEEEEEEEETTTEEEEEETTTTEEEEEESSPPPHHHHHHHHHHHHHHHHHHHHHHHHHHHHHT-S------------TT-----